Protein AF-A0A8E0I8F7-F1 (afdb_monomer)

Foldseek 3Di:
DDLVVLVVVLVVLVVQLVVQVVVVDPVSNVVSVVVNVVSCVVSVCVNCVVVVVVVVVVVVVVVVVVVVVVVVVD

Nearest PDB structures (foldseek):
  7o40-assembly1_F  TM=5.957E-01  e=8.923E+00  Synechocystis sp. PCC 6803 substr. Kazusa

Organism: NCBI:txid1256221

Mean predicted aligned error: 9.0 Å

Sequence (74 aa):
MSKIMASFLVFIDTIGVAIALLGGNMMLCLLMGIMTIILYVKVNPILFGDYDRRREERIEQRRKALTARRENDK

Solvent-accessible surface area (backbone atoms only — not comparable to full-atom values): 4126 Å² total; per-residue (Å²): 133,56,64,68,58,47,53,49,51,53,51,52,46,54,51,51,44,52,51,25,58,74,66,71,40,68,67,52,36,52,52,42,52,55,49,49,51,56,47,45,69,65,37,44,57,68,73,38,37,74,56,52,52,56,49,50,54,53,53,50,52,52,50,52,55,54,51,54,50,59,63,74,75,106

Secondary structure (DSSP, 8-state):
--HHHHHHHHHHHHHHHHHHHHTT-HHHHHHHHHHHHHHHHHHHHHHHHHHHHHHHHHHHHHHHHHHHHHHHT-

Radius of gyration: 20.1 Å; Cα contacts (8 Å, |Δi|>4): 26; chains: 1; bounding box: 51×12×47 Å

Structure (mmCIF, N/CA/C/O backbone):
data_AF-A0A8E0I8F7-F1
#
_entry.id   AF-A0A8E0I8F7-F1
#
loop_
_atom_site.group_PDB
_atom_site.id
_atom_site.type_symbol
_atom_site.label_atom_id
_atom_site.label_alt_id
_atom_site.label_comp_id
_atom_site.label_asym_id
_atom_site.label_entity_id
_atom_site.label_seq_id
_atom_site.pdbx_PDB_ins_code
_atom_site.Cartn_x
_atom_site.Cartn_y
_atom_site.Cartn_z
_atom_site.occupancy
_atom_site.B_iso_or_equiv
_atom_site.auth_seq_id
_atom_site.auth_comp_id
_atom_site.auth_asym_id
_atom_site.auth_atom_id
_atom_site.pdbx_PDB_model_num
ATOM 1 N N . MET A 1 1 ? 7.480 -5.149 9.728 1.00 59.19 1 MET A N 1
ATOM 2 C CA . MET A 1 1 ? 7.996 -4.289 8.638 1.00 59.19 1 MET A CA 1
ATOM 3 C C . MET A 1 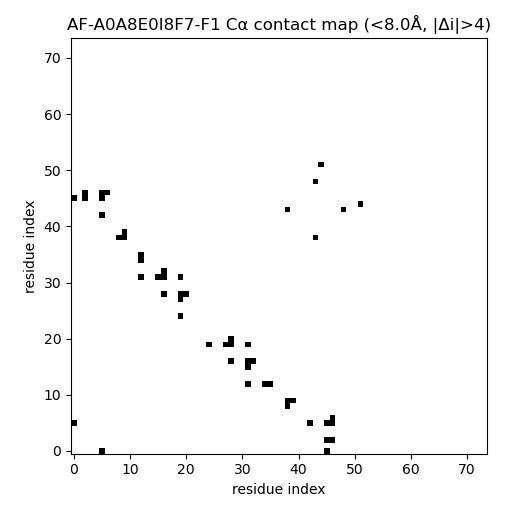1 ? 7.839 -2.846 9.102 1.00 59.19 1 MET A C 1
ATOM 5 O O . MET A 1 1 ? 6.768 -2.523 9.598 1.00 59.19 1 MET A O 1
ATOM 9 N N . SER A 1 2 ? 8.885 -2.016 9.050 1.00 78.00 2 SER A N 1
ATOM 10 C CA . SER A 1 2 ? 8.787 -0.610 9.489 1.00 78.00 2 SER A CA 1
ATOM 11 C C . SER A 1 2 ? 7.958 0.210 8.491 1.00 78.00 2 SER A C 1
ATOM 13 O O . SER A 1 2 ? 8.040 -0.055 7.291 1.00 78.00 2 SER A O 1
ATOM 15 N N . LYS A 1 3 ? 7.199 1.216 8.957 1.00 76.00 3 LYS A N 1
ATOM 16 C CA . LYS A 1 3 ? 6.405 2.116 8.090 1.00 76.00 3 LYS A CA 1
ATOM 17 C C . LYS A 1 3 ? 7.268 2.743 6.984 1.00 76.00 3 LYS A C 1
ATOM 19 O O . LYS A 1 3 ? 6.829 2.841 5.848 1.00 76.00 3 LYS A O 1
ATOM 24 N N . ILE A 1 4 ? 8.529 3.056 7.292 1.00 79.75 4 ILE A N 1
ATOM 25 C CA . ILE A 1 4 ? 9.514 3.591 6.335 1.00 79.75 4 ILE A CA 1
ATOM 26 C C . ILE A 1 4 ? 9.785 2.597 5.198 1.00 79.75 4 ILE A C 1
ATOM 28 O O . ILE A 1 4 ? 9.778 2.959 4.027 1.00 79.75 4 ILE A O 1
ATOM 32 N N . MET A 1 5 ? 9.986 1.328 5.543 1.00 77.44 5 MET A N 1
ATOM 33 C CA . MET A 1 5 ? 10.294 0.259 4.593 1.00 77.44 5 MET A CA 1
ATOM 34 C C . MET A 1 5 ? 9.084 -0.070 3.706 1.00 77.44 5 MET A C 1
ATOM 36 O O . MET A 1 5 ? 9.238 -0.333 2.518 1.00 77.44 5 MET A O 1
ATOM 40 N N . ALA A 1 6 ? 7.879 0.006 4.274 1.00 81.19 6 ALA A N 1
ATOM 41 C CA . ALA A 1 6 ? 6.622 -0.119 3.548 1.00 81.19 6 ALA A CA 1
ATOM 42 C C . ALA A 1 6 ? 6.425 1.021 2.530 1.00 81.19 6 ALA A C 1
ATOM 44 O O . ALA A 1 6 ? 6.139 0.753 1.366 1.00 81.19 6 ALA A O 1
ATOM 45 N N . SER A 1 7 ? 6.659 2.277 2.927 1.00 80.19 7 SER A N 1
ATOM 46 C CA . SER A 1 7 ? 6.616 3.421 2.005 1.00 80.19 7 SER A CA 1
ATOM 47 C C . SER A 1 7 ? 7.668 3.319 0.898 1.00 80.19 7 SER A C 1
ATOM 49 O O . SER A 1 7 ? 7.383 3.634 -0.254 1.00 80.19 7 SER A O 1
ATOM 51 N N . PHE A 1 8 ? 8.872 2.840 1.225 1.00 85.81 8 PHE A N 1
ATOM 52 C CA . PHE A 1 8 ? 9.946 2.659 0.246 1.00 85.81 8 PHE A CA 1
ATOM 53 C C . PHE A 1 8 ? 9.601 1.586 -0.799 1.00 85.81 8 PHE A C 1
ATOM 55 O O . PHE A 1 8 ? 9.858 1.772 -1.985 1.00 85.81 8 PHE A O 1
ATOM 62 N N . LEU A 1 9 ? 8.959 0.492 -0.379 1.00 84.44 9 LEU A N 1
ATOM 63 C CA . LEU A 1 9 ? 8.472 -0.556 -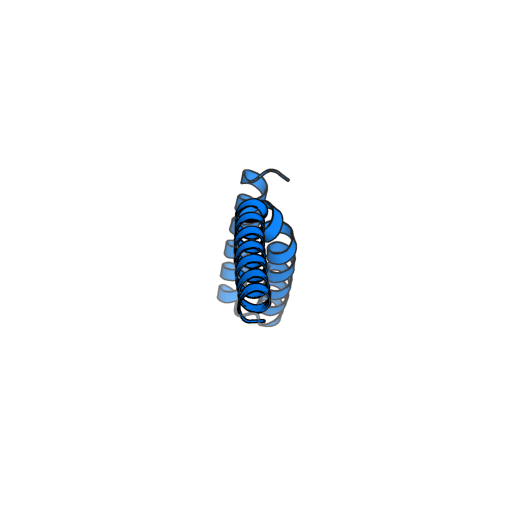1.281 1.00 84.44 9 LEU A CA 1
ATOM 64 C C . LEU A 1 9 ? 7.410 -0.035 -2.259 1.00 84.44 9 LEU A C 1
ATOM 66 O O . LEU A 1 9 ? 7.488 -0.340 -3.445 1.00 84.44 9 LEU A O 1
ATOM 70 N N . VAL A 1 10 ? 6.465 0.786 -1.790 1.00 85.44 10 VAL A N 1
ATOM 71 C CA . VAL A 1 10 ? 5.458 1.424 -2.661 1.00 85.44 10 VAL A CA 1
ATOM 72 C C . VAL A 1 10 ? 6.116 2.380 -3.658 1.00 85.44 10 VAL A C 1
ATOM 74 O O . VAL A 1 10 ? 5.731 2.420 -4.822 1.00 85.44 10 VAL A O 1
ATOM 77 N N . PHE A 1 11 ? 7.142 3.118 -3.229 1.00 87.44 11 PHE A N 1
ATOM 78 C CA . PHE A 1 11 ? 7.871 4.033 -4.105 1.00 87.44 11 PHE A CA 1
ATOM 79 C C . PHE A 1 11 ? 8.593 3.298 -5.246 1.00 87.44 11 PHE A C 1
ATOM 81 O O . PHE A 1 11 ? 8.475 3.685 -6.410 1.00 87.44 11 PHE A O 1
ATOM 88 N N . ILE A 1 12 ? 9.285 2.197 -4.934 1.00 88.38 12 ILE A N 1
ATOM 89 C CA . ILE A 1 12 ? 9.928 1.346 -5.947 1.00 88.38 12 ILE A CA 1
ATOM 90 C C . ILE A 1 12 ? 8.886 0.787 -6.921 1.00 88.38 12 ILE A C 1
ATOM 92 O O . ILE A 1 12 ? 9.113 0.796 -8.129 1.00 88.38 12 ILE A O 1
ATOM 96 N N . ASP A 1 13 ? 7.740 0.345 -6.409 1.00 87.94 13 ASP A N 1
ATOM 97 C CA . ASP A 1 13 ? 6.658 -0.197 -7.228 1.00 87.94 13 ASP A CA 1
ATOM 98 C C . ASP A 1 13 ? 6.116 0.836 -8.226 1.00 87.94 13 ASP A C 1
ATOM 100 O O . ASP A 1 13 ? 6.033 0.554 -9.421 1.00 87.94 13 ASP A O 1
ATOM 104 N N . THR A 1 14 ? 5.875 2.077 -7.787 1.00 87.06 14 THR A N 1
ATOM 105 C CA . THR A 1 14 ? 5.440 3.159 -8.688 1.00 87.06 14 THR A CA 1
ATOM 106 C C . THR A 1 14 ? 6.456 3.485 -9.779 1.00 87.06 14 THR A C 1
ATOM 108 O O . THR A 1 14 ? 6.067 3.756 -10.916 1.00 87.06 14 THR A O 1
ATOM 111 N N . ILE A 1 15 ? 7.755 3.417 -9.471 1.00 91.31 15 ILE A N 1
ATOM 112 C CA . ILE A 1 15 ? 8.810 3.590 -10.477 1.00 91.31 15 ILE A CA 1
ATOM 113 C C . ILE A 1 15 ? 8.778 2.424 -11.469 1.00 91.31 15 ILE A C 1
ATOM 115 O O . ILE A 1 15 ? 8.825 2.644 -12.678 1.00 91.31 15 ILE A O 1
ATOM 119 N N . GLY A 1 16 ? 8.657 1.190 -10.975 1.00 86.12 16 GLY A N 1
ATOM 120 C CA . GLY A 1 16 ? 8.578 -0.002 -11.817 1.00 86.12 16 GLY A CA 1
ATOM 121 C C . GLY A 1 16 ? 7.381 0.031 -12.769 1.00 86.12 16 GLY A C 1
ATOM 122 O O . GLY A 1 16 ? 7.530 -0.273 -13.952 1.00 86.12 16 GLY A O 1
ATOM 123 N N . VAL A 1 17 ? 6.214 0.468 -12.287 1.00 87.94 17 VAL A N 1
ATOM 124 C CA . VAL A 1 17 ? 5.012 0.647 -13.115 1.00 87.94 17 VAL A CA 1
ATOM 125 C C . VAL A 1 17 ? 5.239 1.723 -14.178 1.00 87.94 17 VAL A C 1
ATOM 127 O O . VAL A 1 17 ? 4.917 1.498 -15.344 1.00 87.94 17 VAL A O 1
ATOM 130 N N . ALA A 1 18 ? 5.840 2.863 -13.822 1.00 88.31 18 ALA A N 1
ATOM 131 C CA . ALA A 1 18 ? 6.149 3.920 -14.784 1.00 88.31 18 ALA A CA 1
ATOM 132 C C . ALA A 1 18 ? 7.099 3.432 -15.892 1.00 88.31 18 ALA A C 1
ATOM 134 O O . ALA A 1 18 ? 6.856 3.687 -17.070 1.00 88.31 18 ALA A O 1
ATOM 135 N N . ILE A 1 19 ? 8.140 2.675 -15.533 1.00 88.19 19 ILE A N 1
ATOM 136 C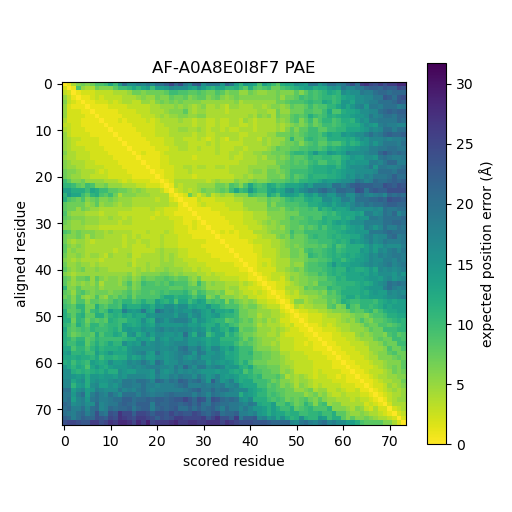 CA . ILE A 1 19 ? 9.080 2.086 -16.498 1.0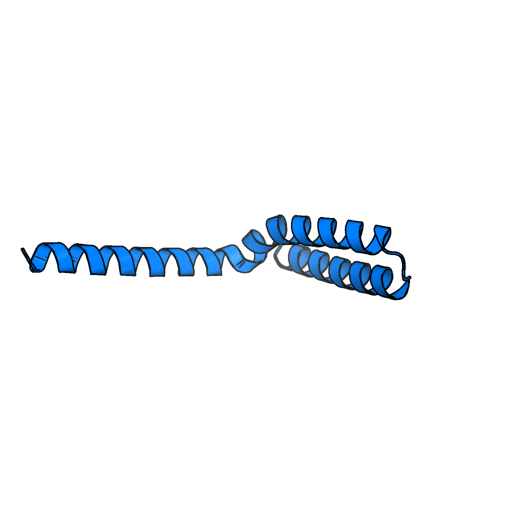0 88.19 19 ILE A CA 1
A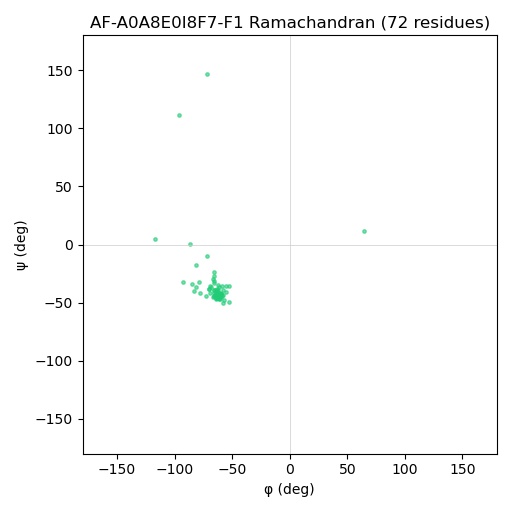TOM 137 C C . ILE A 1 19 ? 8.373 1.067 -17.398 1.00 88.19 19 ILE A C 1
ATOM 139 O O . ILE A 1 19 ? 8.580 1.080 -18.611 1.00 88.19 19 ILE A O 1
ATOM 143 N N . ALA A 1 20 ? 7.519 0.207 -16.837 1.00 87.44 20 ALA A N 1
ATOM 144 C CA . ALA A 1 20 ? 6.776 -0.782 -17.615 1.00 87.44 20 ALA A CA 1
ATOM 145 C C . ALA A 1 20 ? 5.839 -0.125 -18.641 1.00 87.44 20 ALA A C 1
ATOM 147 O O . ALA A 1 20 ? 5.791 -0.566 -19.791 1.00 87.44 20 ALA A O 1
ATOM 148 N N . LEU A 1 21 ? 5.160 0.960 -18.249 1.00 87.50 21 LEU A N 1
ATOM 149 C CA . LEU A 1 21 ? 4.299 1.745 -19.135 1.00 87.50 21 LEU A CA 1
ATOM 150 C C . LEU A 1 21 ? 5.100 2.444 -20.241 1.00 87.50 21 LEU A C 1
ATOM 152 O O . LEU A 1 21 ? 4.711 2.382 -21.405 1.00 87.50 21 LEU A O 1
ATOM 156 N N . LEU A 1 22 ? 6.238 3.059 -19.902 1.00 89.56 22 LEU A N 1
ATOM 157 C CA . LEU A 1 22 ? 7.122 3.711 -20.878 1.00 89.56 22 LEU A CA 1
ATOM 158 C C . LEU A 1 22 ? 7.756 2.715 -21.858 1.00 89.56 22 LEU A C 1
ATOM 160 O O . LEU A 1 22 ? 7.989 3.055 -23.014 1.00 89.56 22 LEU A O 1
ATOM 164 N N . GLY A 1 23 ? 8.006 1.480 -21.417 1.00 86.06 23 GLY A N 1
ATOM 165 C CA . GLY A 1 23 ? 8.527 0.404 -22.258 1.00 86.06 23 GLY A CA 1
ATOM 166 C C . GLY A 1 23 ? 7.522 -0.156 -23.271 1.00 86.06 23 GLY A C 1
ATOM 167 O O . GLY A 1 23 ? 7.912 -0.955 -24.118 1.00 86.06 23 GLY A O 1
ATOM 168 N N . GLY A 1 24 ? 6.237 0.217 -23.191 1.00 85.12 24 GLY A N 1
ATOM 169 C CA . GLY A 1 24 ? 5.202 -0.181 -24.155 1.00 85.12 24 GLY A CA 1
ATOM 170 C C . GLY A 1 24 ? 4.892 -1.683 -24.196 1.00 85.12 24 GLY A C 1
ATOM 171 O O . GLY A 1 24 ? 4.204 -2.150 -25.103 1.00 85.12 24 GLY A O 1
ATOM 172 N N . ASN A 1 25 ? 5.390 -2.462 -23.231 1.00 86.19 25 ASN A N 1
ATOM 173 C CA . ASN A 1 25 ? 5.225 -3.911 -23.205 1.00 86.19 25 ASN A CA 1
ATOM 174 C C . ASN A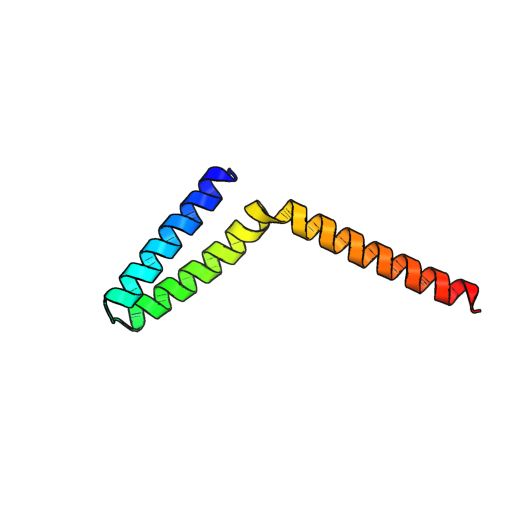 1 25 ? 4.039 -4.306 -22.317 1.00 86.19 25 ASN A C 1
ATOM 176 O O . ASN A 1 25 ? 4.089 -4.208 -21.088 1.00 86.19 25 ASN A O 1
ATOM 180 N N . MET A 1 26 ? 2.989 -4.821 -22.959 1.00 85.62 26 MET A N 1
ATOM 181 C CA . MET A 1 26 ? 1.748 -5.245 -22.310 1.00 85.62 26 MET A CA 1
ATOM 182 C C . MET A 1 26 ? 1.962 -6.319 -21.232 1.00 85.62 26 MET A C 1
ATOM 184 O O . MET A 1 26 ? 1.344 -6.244 -20.171 1.00 85.62 26 MET A O 1
ATOM 188 N N . MET A 1 27 ? 2.854 -7.290 -21.458 1.00 86.38 27 MET A N 1
ATOM 189 C CA . MET A 1 27 ? 3.124 -8.357 -20.484 1.00 86.38 27 MET A CA 1
ATOM 190 C C . MET A 1 27 ? 3.863 -7.832 -19.253 1.00 86.38 27 MET A C 1
ATOM 192 O O . MET A 1 27 ? 3.545 -8.230 -18.135 1.00 86.38 27 MET A O 1
ATOM 196 N N . LEU A 1 28 ? 4.802 -6.899 -19.437 1.00 83.19 28 LEU A N 1
ATOM 197 C CA . LEU A 1 28 ? 5.472 -6.239 -18.312 1.00 83.19 28 LEU A CA 1
ATOM 198 C C . LEU A 1 28 ? 4.496 -5.376 -17.508 1.00 83.19 28 LEU A C 1
ATOM 200 O O . LEU A 1 28 ? 4.540 -5.401 -16.281 1.00 83.19 28 LEU A O 1
ATOM 204 N N . CYS A 1 29 ? 3.574 -4.677 -18.173 1.00 86.44 29 CYS A N 1
ATOM 205 C CA . CYS A 1 29 ? 2.526 -3.912 -17.493 1.00 86.44 29 CYS A CA 1
ATOM 206 C C . CYS A 1 29 ? 1.601 -4.815 -16.665 1.00 86.44 29 CYS A C 1
ATOM 208 O O . CYS A 1 29 ? 1.293 -4.493 -15.520 1.00 86.44 29 CYS A O 1
ATOM 210 N N . LEU A 1 30 ? 1.190 -5.961 -17.217 1.00 88.94 30 LEU A N 1
ATOM 211 C CA . LEU A 1 30 ? 0.367 -6.948 -16.511 1.00 88.94 30 LEU A CA 1
ATOM 212 C C . LEU A 1 30 ? 1.084 -7.519 -15.283 1.00 88.94 30 LEU A C 1
ATOM 214 O O . LEU A 1 30 ? 0.500 -7.579 -14.202 1.00 88.94 30 LEU A O 1
ATOM 218 N N . LEU A 1 31 ? 2.354 -7.902 -15.433 1.00 88.50 31 LEU A N 1
ATOM 219 C CA . LEU A 1 31 ? 3.157 -8.433 -14.331 1.00 88.50 31 LEU A CA 1
ATOM 220 C C . LEU A 1 31 ? 3.371 -7.394 -13.229 1.00 88.50 31 LEU A C 1
ATOM 222 O O . LEU A 1 31 ? 3.191 -7.722 -12.056 1.00 88.50 31 LEU A O 1
ATOM 226 N N . MET A 1 32 ? 3.690 -6.149 -13.596 1.00 88.19 32 MET A N 1
ATOM 227 C CA . MET A 1 32 ? 3.815 -5.059 -12.629 1.00 88.19 32 MET A CA 1
ATOM 228 C C . MET A 1 32 ? 2.487 -4.787 -11.926 1.00 88.19 32 MET A C 1
ATOM 230 O O . MET A 1 32 ? 2.475 -4.687 -10.709 1.00 88.19 32 MET A O 1
ATOM 234 N N . GLY A 1 33 ? 1.358 -4.787 -12.642 1.00 86.62 33 GLY A N 1
ATOM 235 C CA . GLY A 1 33 ? 0.038 -4.619 -12.029 1.00 86.62 33 GLY A CA 1
ATOM 236 C C . GLY A 1 33 ? -0.295 -5.699 -10.991 1.00 86.62 33 GLY A C 1
ATOM 237 O O . GLY A 1 33 ? -0.797 -5.387 -9.912 1.00 86.62 33 GLY A O 1
ATOM 238 N N . ILE A 1 34 ? 0.028 -6.966 -11.270 1.00 89.19 34 ILE A N 1
ATOM 239 C CA . ILE A 1 34 ? -0.152 -8.062 -10.302 1.00 89.19 34 ILE A CA 1
ATOM 240 C C . ILE A 1 34 ? 0.769 -7.868 -9.086 1.00 89.19 34 ILE A C 1
ATOM 242 O O . ILE A 1 34 ? 0.324 -8.022 -7.947 1.00 89.19 34 ILE A O 1
ATOM 246 N N . MET A 1 35 ? 2.032 -7.494 -9.314 1.00 86.50 35 MET A N 1
ATOM 247 C CA . MET A 1 35 ? 2.999 -7.165 -8.259 1.00 86.50 35 MET A CA 1
ATOM 248 C C . MET A 1 35 ? 2.487 -6.038 -7.356 1.00 86.50 35 MET A C 1
ATOM 250 O O . MET A 1 35 ? 2.458 -6.212 -6.137 1.00 86.50 35 MET A O 1
ATOM 254 N N . THR A 1 36 ? 1.989 -4.948 -7.943 1.00 87.94 36 THR A N 1
ATOM 255 C CA . THR A 1 36 ? 1.402 -3.806 -7.235 1.00 87.94 36 THR A CA 1
ATOM 256 C C . THR A 1 36 ? 0.234 -4.230 -6.354 1.00 87.94 36 THR A C 1
ATOM 258 O O . THR A 1 36 ? 0.158 -3.820 -5.198 1.00 87.94 36 THR A O 1
ATOM 261 N N . ILE A 1 37 ? -0.664 -5.093 -6.845 1.00 86.62 37 ILE A N 1
ATOM 262 C CA . ILE A 1 37 ? -1.802 -5.591 -6.053 1.00 86.62 37 ILE A CA 1
ATOM 263 C C . ILE A 1 37 ? -1.312 -6.406 -4.850 1.00 86.62 37 ILE A C 1
ATOM 265 O O . ILE A 1 37 ? -1.784 -6.200 -3.731 1.00 86.62 37 ILE A O 1
ATOM 269 N N . ILE A 1 38 ? -0.351 -7.310 -5.053 1.00 85.19 38 ILE A N 1
ATOM 270 C CA . ILE A 1 38 ? 0.210 -8.135 -3.972 1.00 85.19 38 ILE A CA 1
ATOM 271 C C . ILE A 1 38 ? 0.900 -7.252 -2.925 1.00 85.19 38 ILE A C 1
ATOM 273 O O . ILE A 1 38 ? 0.705 -7.439 -1.718 1.00 85.19 38 ILE A O 1
ATOM 277 N N . LEU A 1 39 ? 1.681 -6.271 -3.380 1.00 85.50 39 LEU A N 1
ATOM 278 C CA . LEU A 1 39 ? 2.324 -5.284 -2.520 1.00 85.50 39 LEU A CA 1
ATOM 279 C C . LEU A 1 39 ? 1.288 -4.488 -1.740 1.00 85.50 39 LEU A C 1
ATOM 281 O O . LEU A 1 39 ? 1.407 -4.390 -0.522 1.00 85.50 39 LEU A O 1
ATOM 285 N N . TYR A 1 40 ? 0.241 -4.003 -2.404 1.00 81.75 40 TYR A N 1
ATOM 286 C CA . TYR A 1 40 ? -0.841 -3.265 -1.771 1.00 81.75 40 TYR A CA 1
ATOM 287 C C . TYR A 1 40 ? -1.511 -4.096 -0.675 1.00 81.75 40 TYR A C 1
ATOM 289 O O . TYR A 1 40 ? -1.572 -3.648 0.462 1.00 81.75 40 TYR A O 1
ATOM 297 N N . VAL A 1 41 ? -1.911 -5.341 -0.943 1.00 80.31 41 VAL A N 1
ATOM 298 C CA . VAL A 1 41 ? -2.550 -6.208 0.068 1.00 80.31 41 VAL A CA 1
ATOM 299 C C . VAL A 1 41 ? -1.655 -6.425 1.295 1.00 80.31 41 VAL A C 1
ATOM 301 O O . VAL A 1 41 ? -2.150 -6.478 2.419 1.00 80.31 41 VAL A O 1
ATOM 304 N N . LYS A 1 42 ? -0.334 -6.518 1.111 1.00 80.12 42 LYS A N 1
ATOM 305 C CA . LYS A 1 42 ? 0.616 -6.774 2.205 1.00 80.12 42 LYS A CA 1
ATOM 306 C C . LYS A 1 42 ? 1.039 -5.512 2.960 1.00 80.12 42 LYS A C 1
ATOM 308 O O . LYS A 1 42 ? 1.287 -5.566 4.163 1.00 80.12 42 LYS A O 1
ATOM 313 N N . VAL A 1 43 ? 1.147 -4.387 2.262 1.00 80.12 43 VAL A N 1
ATOM 314 C CA . VAL A 1 43 ? 1.664 -3.115 2.784 1.00 80.12 43 VAL A CA 1
ATOM 315 C C . VAL A 1 43 ? 0.536 -2.230 3.327 1.00 80.12 43 VAL A C 1
ATOM 317 O O . VAL A 1 43 ? 0.730 -1.556 4.340 1.00 80.12 43 VAL A O 1
ATOM 320 N N . ASN A 1 44 ? -0.665 -2.297 2.745 1.00 76.12 44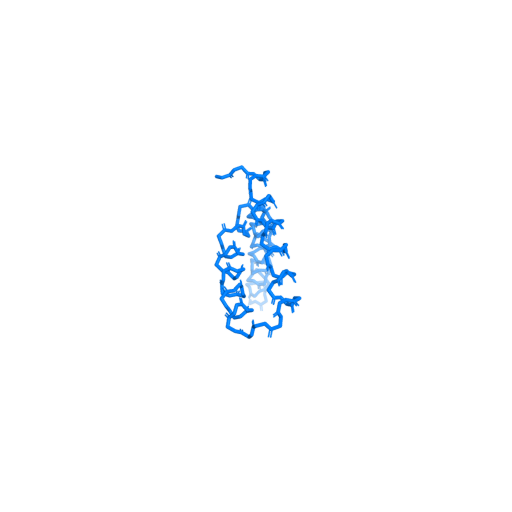 ASN A N 1
ATOM 321 C CA . ASN A 1 44 ? -1.851 -1.572 3.201 1.00 76.12 44 ASN A CA 1
ATOM 322 C C . ASN A 1 44 ? -2.171 -1.791 4.695 1.00 76.12 44 ASN A C 1
ATOM 324 O O . ASN A 1 44 ? -2.273 -0.795 5.404 1.00 76.12 44 ASN A O 1
ATOM 328 N N . PRO A 1 45 ? -2.220 -3.020 5.250 1.00 72.62 45 PRO A N 1
ATOM 329 C CA . PRO A 1 45 ? -2.463 -3.208 6.686 1.00 72.62 45 PRO A CA 1
ATOM 330 C C . PRO A 1 45 ? -1.332 -2.664 7.576 1.00 72.62 45 PRO A C 1
ATOM 332 O O . PRO A 1 45 ? -1.563 -2.328 8.733 1.00 72.62 45 PRO A O 1
ATOM 335 N N . ILE A 1 46 ? -0.106 -2.539 7.060 1.00 77.31 46 ILE A N 1
ATOM 336 C CA . ILE A 1 46 ? 1.050 -2.033 7.821 1.00 77.31 46 ILE A CA 1
ATOM 337 C C . ILE A 1 46 ? 1.047 -0.499 7.869 1.00 77.31 46 ILE A C 1
ATOM 339 O O . ILE A 1 46 ? 1.410 0.097 8.885 1.00 77.31 46 ILE A O 1
ATOM 343 N N . LEU A 1 47 ? 0.635 0.147 6.776 1.00 68.81 47 LEU A N 1
ATOM 344 C CA . LEU A 1 47 ? 0.532 1.605 6.678 1.00 68.81 47 LEU A CA 1
ATOM 345 C C . LEU A 1 47 ? -0.785 2.138 7.254 1.00 68.81 47 LEU A C 1
ATOM 347 O O . LEU A 1 47 ? -0.780 3.162 7.936 1.00 68.81 47 LEU A O 1
ATOM 351 N N . PHE A 1 48 ? -1.892 1.437 7.009 1.00 72.12 48 PHE A N 1
ATOM 352 C CA . PHE A 1 48 ? -3.256 1.890 7.287 1.00 72.12 48 PHE A CA 1
ATOM 353 C C . PHE A 1 48 ? -4.005 1.037 8.316 1.00 72.12 48 PHE A C 1
ATOM 355 O O . PHE A 1 48 ? -5.163 1.334 8.595 1.00 72.12 48 PHE A O 1
ATOM 362 N N . GLY A 1 49 ? -3.372 0.043 8.949 1.00 73.25 49 GLY 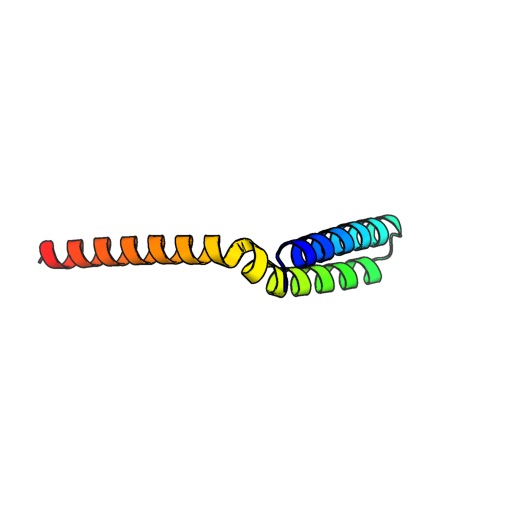A N 1
ATOM 363 C CA . GLY A 1 49 ? -4.025 -0.792 9.967 1.00 73.25 49 GLY A CA 1
ATOM 364 C C . GLY A 1 49 ? -4.646 0.010 11.118 1.00 73.25 49 GLY A C 1
ATOM 365 O O . GLY A 1 49 ? -5.741 -0.307 11.574 1.00 73.25 49 GLY A O 1
ATOM 366 N N . ASP A 1 50 ? -4.015 1.117 11.525 1.00 71.81 50 ASP A N 1
ATOM 367 C CA . ASP A 1 50 ? -4.574 2.044 12.524 1.00 71.81 50 ASP A CA 1
ATOM 368 C C . ASP A 1 50 ? -5.850 2.753 12.024 1.00 71.81 50 ASP A C 1
ATOM 370 O O . ASP A 1 50 ? -6.752 3.072 12.804 1.00 71.81 50 ASP A O 1
ATOM 374 N N . TYR A 1 51 ? -5.930 3.021 10.719 1.00 70.62 51 TYR A N 1
ATOM 375 C CA . TYR A 1 51 ? -7.071 3.670 10.079 1.00 70.62 51 TYR A CA 1
ATOM 376 C C . TYR A 1 51 ? -8.233 2.689 9.886 1.00 70.62 51 TYR A C 1
ATOM 378 O O . TYR A 1 51 ? -9.381 3.037 10.176 1.00 70.62 51 TYR A O 1
ATOM 386 N N . ASP A 1 52 ? -7.931 1.457 9.470 1.00 74.81 52 ASP A N 1
ATOM 387 C CA . ASP A 1 52 ? -8.915 0.382 9.337 1.00 74.81 52 ASP A CA 1
ATOM 388 C C . ASP A 1 52 ? -9.507 0.001 10.696 1.00 74.81 52 ASP A C 1
ATOM 390 O O . ASP A 1 52 ? -10.729 -0.071 10.821 1.00 74.81 52 ASP A O 1
ATOM 394 N N . ARG A 1 53 ? -8.693 -0.077 11.758 1.00 77.25 53 ARG A N 1
ATOM 395 C CA . ARG A 1 53 ? -9.201 -0.334 13.116 1.00 77.25 53 ARG A CA 1
ATOM 396 C C . ARG A 1 53 ? -10.194 0.736 13.576 1.00 77.25 53 ARG A C 1
ATOM 398 O O . ARG A 1 53 ? -11.291 0.428 14.034 1.00 77.25 53 ARG A O 1
ATOM 405 N N . ARG A 1 54 ? -9.872 2.018 13.361 1.00 79.19 54 ARG A N 1
ATOM 406 C CA . ARG A 1 54 ? -10.792 3.138 13.654 1.00 79.19 54 ARG A CA 1
ATOM 407 C C . ARG A 1 54 ? -12.043 3.129 12.773 1.00 79.19 54 ARG A C 1
ATOM 409 O O . ARG A 1 54 ? -13.076 3.695 13.140 1.00 79.19 54 ARG A O 1
ATOM 416 N N . ARG A 1 55 ? -11.968 2.565 11.567 1.00 78.44 55 ARG A N 1
ATOM 417 C CA . ARG A 1 55 ? -13.125 2.408 10.680 1.00 78.44 55 ARG A CA 1
ATOM 418 C C . ARG A 1 55 ? -14.056 1.315 11.196 1.00 78.44 55 ARG A C 1
ATOM 420 O O . ARG A 1 55 ? -15.260 1.557 11.251 1.00 78.44 55 ARG A O 1
ATOM 427 N N . GLU A 1 56 ? -13.515 0.178 11.614 1.00 83.31 56 GLU A N 1
ATOM 428 C CA . GLU A 1 56 ? -14.283 -0.919 12.207 1.00 83.31 56 GLU A CA 1
ATOM 429 C C . GLU A 1 56 ? -14.961 -0.497 13.512 1.00 83.31 56 GLU A C 1
ATOM 431 O O . GLU A 1 56 ? -16.172 -0.672 13.645 1.00 83.31 56 GLU A O 1
ATOM 436 N N . GLU A 1 57 ? -14.239 0.188 14.405 1.00 86.25 57 GLU A N 1
ATOM 437 C CA . GLU A 1 57 ? -14.792 0.727 15.657 1.00 86.25 57 GLU A CA 1
ATOM 438 C C . GLU A 1 57 ? -16.014 1.637 15.398 1.00 86.25 57 GLU A C 1
ATOM 440 O O . GLU A 1 57 ? -17.039 1.535 16.076 1.00 86.25 57 GLU A O 1
ATOM 445 N N . ARG A 1 58 ? -15.969 2.486 14.357 1.00 83.94 58 ARG A N 1
ATOM 446 C CA . ARG A 1 58 ? -17.106 3.347 13.965 1.00 83.94 58 ARG A CA 1
ATOM 447 C C . AR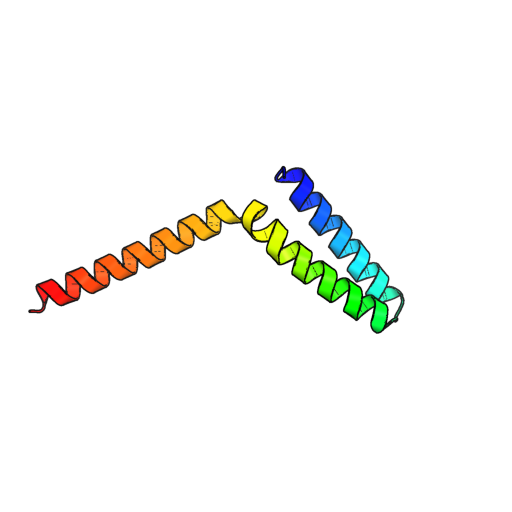G A 1 58 ? -18.293 2.561 13.409 1.00 83.94 58 ARG A C 1
ATOM 449 O O . ARG A 1 58 ? -19.441 2.948 13.633 1.00 83.94 58 ARG A O 1
ATOM 456 N N . ILE A 1 59 ? -18.044 1.486 12.665 1.00 84.44 59 ILE A N 1
ATOM 457 C CA . ILE A 1 59 ? -19.105 0.620 12.132 1.00 84.44 59 ILE A CA 1
ATOM 458 C C . ILE A 1 59 ? -19.773 -0.145 13.276 1.00 84.44 59 ILE A C 1
ATOM 460 O O . ILE A 1 59 ? -21.001 -0.245 13.319 1.00 84.44 59 ILE A O 1
ATOM 464 N N . GLU A 1 60 ? -18.985 -0.638 14.227 1.00 86.69 60 GLU A N 1
ATOM 465 C CA . GLU A 1 60 ? -19.485 -1.366 15.385 1.00 86.69 60 GLU A CA 1
ATOM 466 C C . GLU A 1 60 ? -20.319 -0.463 16.305 1.00 86.69 60 GLU A C 1
ATOM 468 O O . GLU A 1 60 ? -21.415 -0.845 16.717 1.00 86.69 60 GLU A O 1
ATOM 473 N N . GLN A 1 61 ? -19.875 0.776 16.544 1.00 85.88 61 GLN A N 1
ATOM 474 C CA . GLN A 1 61 ? -20.658 1.780 17.274 1.00 85.88 61 GLN A CA 1
ATOM 475 C C . GLN A 1 61 ? -21.998 2.079 16.591 1.00 85.88 61 GLN A C 1
ATOM 477 O O . GLN A 1 61 ? -23.032 2.138 17.257 1.00 85.88 61 GLN A O 1
ATOM 482 N N . ARG A 1 62 ? -22.013 2.209 15.256 1.00 83.50 62 ARG A N 1
ATOM 483 C CA . ARG A 1 62 ? -23.261 2.390 14.496 1.00 83.50 62 ARG A CA 1
ATOM 484 C C . ARG A 1 62 ? -24.185 1.184 14.624 1.00 83.50 62 ARG A C 1
ATOM 486 O O . ARG A 1 62 ? -25.384 1.368 14.808 1.00 83.50 62 ARG A O 1
ATOM 493 N N . ARG A 1 63 ? -23.648 -0.039 14.565 1.00 85.38 63 ARG A N 1
ATOM 494 C CA . ARG A 1 63 ? -24.439 -1.261 14.777 1.00 85.38 63 ARG A CA 1
ATOM 495 C C . ARG A 1 63 ? -25.050 -1.293 16.176 1.00 85.38 63 ARG A C 1
ATOM 497 O O . ARG A 1 63 ? -26.251 -1.508 16.282 1.00 85.38 63 ARG A O 1
ATOM 504 N N . LYS A 1 64 ? -24.271 -1.001 17.223 1.00 84.38 64 LYS A N 1
ATOM 505 C CA . LYS A 1 64 ? -24.762 -0.941 18.613 1.00 84.38 64 LYS A CA 1
ATOM 506 C C . LYS A 1 64 ? -25.875 0.098 18.784 1.00 84.38 64 LYS A C 1
ATOM 508 O O . LYS A 1 64 ? -26.908 -0.215 19.367 1.00 84.38 64 LYS A O 1
ATOM 513 N N . ALA A 1 65 ? -25.716 1.291 18.208 1.00 83.00 65 ALA A N 1
ATOM 514 C CA . ALA A 1 65 ? -26.741 2.336 18.250 1.00 83.00 65 ALA A CA 1
ATOM 515 C C . ALA A 1 65 ? -28.043 1.934 17.527 1.00 83.00 65 ALA A C 1
ATOM 517 O O . ALA A 1 65 ? -29.135 2.247 17.998 1.00 83.00 65 ALA A O 1
ATOM 518 N N . LEU A 1 66 ? -27.944 1.228 16.397 1.00 82.50 66 LEU A N 1
ATOM 519 C CA . LEU A 1 66 ? -29.110 0.724 15.662 1.00 82.50 66 LEU A CA 1
ATOM 520 C C . LEU A 1 66 ? -29.831 -0.405 16.412 1.00 82.50 66 LEU A C 1
ATOM 522 O O . LEU A 1 66 ? -31.060 -0.439 16.408 1.00 82.50 66 LEU A O 1
ATOM 526 N N . THR A 1 67 ? -29.093 -1.302 17.071 1.00 81.38 67 THR A N 1
ATOM 527 C CA . THR A 1 67 ? -29.683 -2.360 17.907 1.00 81.38 67 THR A CA 1
ATOM 528 C C . THR A 1 67 ? -30.396 -1.774 19.125 1.00 81.38 67 THR A C 1
ATOM 530 O O . THR A 1 67 ? -31.545 -2.123 19.368 1.00 81.38 67 THR A O 1
ATOM 533 N N . ALA A 1 68 ? -29.783 -0.807 19.816 1.00 80.12 68 ALA A N 1
ATOM 534 C CA . ALA A 1 68 ? -30.399 -0.139 20.965 1.00 80.12 68 ALA A CA 1
ATOM 535 C C . ALA A 1 68 ? -31.689 0.614 20.594 1.00 80.12 68 ALA A C 1
ATOM 537 O O . ALA A 1 68 ? -32.641 0.640 21.369 1.00 80.12 68 ALA A O 1
ATOM 538 N N . ARG A 1 69 ? -31.762 1.202 19.391 1.00 74.69 69 ARG A N 1
ATOM 539 C CA . ARG A 1 69 ? -33.010 1.800 18.887 1.00 74.69 69 ARG A CA 1
ATOM 540 C C . ARG A 1 69 ? -34.108 0.760 18.676 1.00 74.69 69 ARG A C 1
ATOM 542 O O . ARG A 1 69 ? -35.242 1.023 19.038 1.00 74.69 69 ARG A O 1
ATOM 549 N N . ARG A 1 70 ? -33.777 -0.422 18.144 1.00 70.81 70 ARG A N 1
ATOM 550 C CA . ARG A 1 70 ? -34.752 -1.511 17.948 1.00 70.81 70 ARG A CA 1
ATOM 551 C C . ARG A 1 70 ? -35.289 -2.098 19.253 1.00 70.81 70 ARG A C 1
ATOM 553 O O . ARG A 1 70 ? -36.399 -2.611 19.245 1.00 70.81 70 ARG A O 1
ATOM 560 N N . GLU A 1 71 ? -34.507 -2.073 20.328 1.00 71.44 71 GLU A N 1
ATOM 561 C CA . GLU A 1 71 ? -34.959 -2.536 21.647 1.00 71.44 71 GLU A CA 1
ATOM 562 C C . GLU A 1 71 ? -35.840 -1.511 22.366 1.00 71.44 71 GLU A C 1
ATOM 564 O O . GLU A 1 71 ? -36.746 -1.919 23.076 1.00 71.44 71 GLU A O 1
ATOM 569 N N . ASN A 1 72 ? -35.619 -0.206 22.160 1.00 66.69 72 ASN A N 1
ATOM 570 C CA . ASN A 1 72 ? -36.452 0.848 22.759 1.00 66.69 72 ASN A CA 1
ATOM 571 C C . ASN A 1 72 ? -37.766 1.116 21.996 1.00 66.69 72 ASN A C 1
ATOM 573 O O . ASN A 1 72 ? -38.662 1.736 22.556 1.00 66.69 72 ASN A O 1
ATOM 577 N N . ASP A 1 73 ? -37.876 0.686 20.733 1.00 65.38 73 ASP A N 1
ATOM 578 C CA . ASP A 1 73 ? -39.102 0.786 19.911 1.00 65.38 73 ASP A CA 1
ATOM 579 C C . ASP A 1 73 ? -40.065 -0.412 20.097 1.00 65.38 73 ASP A C 1
ATOM 581 O O . ASP A 1 73 ? -41.102 -0.476 19.433 1.00 65.38 73 ASP A O 1
ATOM 585 N N . LYS A 1 74 ? -39.716 -1.386 20.950 1.00 53.66 74 LYS A N 1
ATOM 586 C CA . LYS A 1 74 ? -40.568 -2.520 21.350 1.00 53.66 74 LYS A CA 1
ATOM 587 C C . LYS A 1 74 ? -41.192 -2.273 22.715 1.00 53.66 74 LYS A C 1
ATOM 589 O O . LYS A 1 74 ? -42.346 -2.724 22.884 1.00 53.66 74 LYS A O 1
#

pLDDT: mean 81.42, std 7.35, range [53.66, 91.31]